Protein AF-A0A9Q3K900-F1 (afdb_monomer)

Secondary structure (DSSP, 8-state):
--HHHHHHHHHHHHHHHHHHHHHHHHHHHHHHHHHHHHHHHHHHTT---HHHHHHHHHHHHHGGGSS----TT-TT-PPPGGG--TT-HHHHHHHHHHHHTS-HHHHHHHHHH-GGG-

Solvent-accessible surface area (backbone atoms only — not comparable to full-atom values): 7081 Å² total; per-residue (Å²): 138,59,70,70,58,56,52,53,56,48,52,54,49,53,50,52,50,54,53,46,54,50,51,51,51,51,51,49,52,53,51,49,53,50,54,51,53,50,48,55,54,41,59,75,65,72,76,60,54,78,74,60,52,52,59,51,51,50,48,64,72,39,51,85,64,51,72,75,86,80,69,93,81,43,91,92,54,84,75,68,83,87,78,66,64,89,80,40,58,70,46,39,51,53,50,28,54,54,34,69,72,37,61,68,77,55,18,56,50,54,38,63,79,40,62,90,43,108

Organism: NCBI:txid1389203

Sequence (118 aa):
MKLNQFIADNTRKTELWKELTHKEDMYKLEVINLIQAFQHEYRNSQRCSNSKMNDIEQILNTLPRMSTPLNQNEGTRIPNPQVLDPDNTLLKNELSTSFHNLEPSMGQALLKEVPELK

Mean predicted aligned error: 10.36 Å

Nearest PDB structures (foldseek):
  6nhj-assembly1_2  TM=2.153E-01  e=3.612E+00  Murine cytomegalovirus (strain Smith)

Structure (mmCIF, N/CA/C/O backbone):
data_AF-A0A9Q3K900-F1
#
_entry.id   AF-A0A9Q3K900-F1
#
loop_
_atom_site.group_PDB
_atom_site.id
_atom_site.type_symbol
_atom_site.label_atom_id
_atom_site.label_alt_id
_atom_site.label_comp_id
_atom_site.label_asym_id
_atom_site.label_entity_id
_atom_site.label_seq_id
_atom_site.pdbx_PDB_ins_code
_atom_site.Cartn_x
_atom_site.Cartn_y
_atom_site.Cartn_z
_atom_site.occupancy
_atom_site.B_iso_or_equiv
_atom_site.auth_seq_id
_atom_site.auth_comp_id
_atom_site.auth_asym_id
_atom_site.auth_atom_id
_atom_site.pdbx_PDB_model_num
ATOM 1 N N . MET A 1 1 ? -27.722 6.375 29.182 1.00 58.91 1 MET A N 1
ATOM 2 C CA . MET A 1 1 ? -27.026 5.183 28.639 1.00 58.91 1 MET A CA 1
ATOM 3 C C . MET A 1 1 ? -26.423 4.403 29.808 1.00 58.91 1 MET A C 1
ATOM 5 O O . MET A 1 1 ? -25.967 5.049 30.742 1.00 58.91 1 MET A O 1
ATOM 9 N N . LYS A 1 2 ? -26.479 3.062 29.828 1.00 77.31 2 LYS A N 1
ATOM 10 C CA . LYS A 1 2 ? -25.957 2.236 30.942 1.00 77.31 2 LYS A CA 1
ATOM 11 C C . LYS A 1 2 ? -24.453 1.972 30.756 1.00 77.31 2 LYS A C 1
ATOM 13 O O . LYS A 1 2 ? -24.035 1.699 29.636 1.00 77.31 2 LYS A O 1
ATOM 18 N N . LEU A 1 3 ? -23.672 2.000 31.841 1.00 75.06 3 LEU A N 1
ATOM 19 C CA . LEU A 1 3 ? -22.210 1.790 31.858 1.00 75.06 3 LEU A CA 1
ATOM 20 C C . LEU A 1 3 ? -21.761 0.530 31.088 1.00 75.06 3 LEU A C 1
ATOM 22 O O . LEU A 1 3 ? -20.779 0.571 30.356 1.00 75.06 3 LEU A O 1
ATOM 26 N N . ASN A 1 4 ? -22.532 -0.557 31.172 1.00 77.50 4 ASN A N 1
ATOM 27 C CA . ASN A 1 4 ? -22.234 -1.812 30.473 1.00 77.50 4 ASN A CA 1
ATOM 28 C C . ASN A 1 4 ? -22.297 -1.687 28.941 1.00 77.50 4 ASN A C 1
ATOM 30 O O . ASN A 1 4 ? -21.507 -2.323 28.252 1.00 77.50 4 ASN A O 1
ATOM 34 N N . GLN A 1 5 ? -23.195 -0.849 28.408 1.00 69.81 5 GLN A N 1
ATOM 35 C CA . GLN A 1 5 ? -23.274 -0.593 26.965 1.00 69.81 5 GLN A CA 1
ATOM 36 C C . GLN A 1 5 ? -22.055 0.204 26.494 1.00 69.81 5 GLN A C 1
ATOM 38 O O . GLN A 1 5 ? -21.456 -0.123 25.480 1.00 69.81 5 GLN A O 1
ATOM 43 N N . PHE A 1 6 ? -21.642 1.203 27.278 1.00 71.12 6 PHE A N 1
ATOM 44 C CA . PHE A 1 6 ? -20.457 2.006 26.982 1.00 71.12 6 PHE A CA 1
ATOM 45 C C . PHE A 1 6 ? -19.176 1.159 26.956 1.00 71.12 6 PHE A C 1
ATOM 47 O O . PHE A 1 6 ? -18.359 1.310 26.052 1.00 71.12 6 PHE A O 1
ATOM 54 N N . ILE A 1 7 ? -19.006 0.246 27.917 1.00 73.50 7 ILE A N 1
ATOM 55 C CA . ILE A 1 7 ? -17.852 -0.664 27.952 1.00 73.50 7 ILE A CA 1
ATOM 56 C C . ILE A 1 7 ? -17.849 -1.576 26.717 1.00 73.50 7 ILE A C 1
ATOM 58 O O . ILE A 1 7 ? -16.835 -1.646 26.029 1.00 73.50 7 ILE A O 1
ATOM 62 N N . ALA A 1 8 ? -18.983 -2.208 26.394 1.00 76.12 8 ALA A N 1
ATOM 63 C CA . ALA A 1 8 ? -19.097 -3.096 25.235 1.00 76.12 8 ALA A CA 1
ATOM 64 C C . ALA A 1 8 ? -18.813 -2.375 23.903 1.00 76.12 8 ALA A C 1
ATOM 66 O O . ALA A 1 8 ? -18.070 -2.889 23.064 1.00 76.12 8 ALA A O 1
ATOM 67 N N . ASP A 1 9 ? -19.345 -1.161 23.730 1.00 75.19 9 ASP A N 1
ATOM 68 C CA . ASP A 1 9 ? -19.119 -0.350 22.530 1.00 75.19 9 ASP A CA 1
ATOM 69 C C . ASP A 1 9 ? -17.637 0.030 22.372 1.00 75.19 9 ASP A C 1
ATOM 71 O O . ASP A 1 9 ? -17.122 0.084 21.255 1.00 75.19 9 ASP A O 1
ATOM 75 N N . ASN A 1 10 ? -16.927 0.272 23.477 1.00 74.75 10 ASN A N 1
ATOM 76 C CA . ASN A 1 10 ? -15.504 0.606 23.452 1.00 74.75 10 ASN A CA 1
ATOM 77 C C . ASN A 1 10 ? -14.616 -0.609 23.184 1.00 74.75 10 ASN A C 1
ATOM 79 O O . ASN A 1 10 ? -13.691 -0.499 22.382 1.00 74.75 10 ASN A O 1
ATOM 83 N N . THR A 1 11 ? -14.916 -1.768 23.776 1.00 78.12 11 THR A N 1
ATOM 84 C CA . THR A 1 11 ? -14.196 -3.016 23.483 1.00 78.12 11 THR A CA 1
ATOM 85 C C . THR A 1 11 ? -14.265 -3.345 21.994 1.00 78.12 11 THR A C 1
ATOM 87 O O . THR A 1 11 ? -13.227 -3.534 21.362 1.00 78.12 11 THR A O 1
ATOM 90 N N . ARG A 1 12 ? -15.467 -3.292 21.406 1.00 78.25 12 ARG A N 1
ATOM 91 C CA . ARG A 1 12 ? -15.665 -3.556 19.975 1.00 78.25 12 ARG A CA 1
ATOM 92 C C . ARG A 1 12 ? -14.888 -2.582 19.090 1.00 78.25 12 ARG A C 1
ATOM 94 O O . ARG A 1 12 ? -14.314 -2.985 18.083 1.00 78.25 12 ARG A O 1
ATOM 101 N N . LYS A 1 13 ? -14.847 -1.297 19.457 1.00 72.31 13 LYS A N 1
ATOM 102 C CA . LYS A 1 13 ? -14.045 -0.296 18.735 1.00 72.31 13 LYS A CA 1
ATOM 103 C C . LYS A 1 13 ? -12.557 -0.624 18.788 1.00 72.31 13 LYS A C 1
ATOM 105 O O . LYS A 1 13 ? -11.892 -0.530 17.766 1.00 72.31 13 LYS A O 1
ATOM 110 N N . THR A 1 14 ? -12.034 -1.011 19.950 1.00 75.38 14 THR A N 1
ATOM 111 C CA . THR A 1 14 ? -10.622 -1.391 20.095 1.00 75.38 14 THR A CA 1
ATOM 112 C C . THR A 1 14 ? -10.265 -2.617 19.253 1.00 75.38 14 THR A C 1
ATOM 114 O O . THR A 1 14 ? -9.183 -2.653 18.674 1.00 75.38 14 THR A O 1
ATOM 117 N N . GLU A 1 15 ? -11.147 -3.611 19.161 1.00 79.88 15 GLU A N 1
ATOM 118 C CA . GLU A 1 15 ? -10.924 -4.791 18.315 1.00 79.88 15 GLU A CA 1
ATOM 119 C C . GLU A 1 15 ? -10.919 -4.438 16.826 1.00 79.88 15 GLU A C 1
ATOM 121 O O . GLU A 1 15 ? -9.992 -4.826 16.118 1.00 79.88 15 GLU A O 1
ATOM 126 N N . LEU A 1 16 ? -11.881 -3.626 16.377 1.00 77.19 16 LEU A N 1
ATOM 127 C CA . LEU A 1 16 ? -11.919 -3.123 15.001 1.00 77.19 16 LEU A CA 1
ATOM 128 C C . LEU A 1 16 ? -10.657 -2.327 14.654 1.00 77.19 16 LEU A C 1
ATOM 130 O O . LEU A 1 16 ? -10.095 -2.508 13.580 1.00 77.19 16 LEU A O 1
ATOM 134 N N . TRP A 1 17 ? -10.171 -1.497 15.579 1.00 74.31 17 TRP A N 1
ATOM 135 C CA . TRP A 1 17 ? -8.908 -0.779 15.413 1.00 74.31 17 TRP A CA 1
ATOM 136 C C . TRP A 1 17 ? -7.733 -1.723 15.165 1.00 74.31 17 TRP A C 1
ATOM 138 O O . TRP A 1 17 ? -6.988 -1.530 14.209 1.00 74.31 17 TRP A O 1
ATOM 148 N N . LYS A 1 18 ? -7.586 -2.765 15.991 1.00 73.81 18 LYS A N 1
ATOM 149 C CA . LYS A 1 18 ? -6.509 -3.751 15.831 1.00 73.81 18 LYS A CA 1
ATOM 150 C C . LYS A 1 18 ? -6.590 -4.475 14.490 1.00 73.81 18 LYS A C 1
ATOM 152 O O . LYS A 1 18 ? -5.561 -4.678 13.854 1.00 73.81 18 LYS A O 1
ATOM 157 N N . GLU A 1 19 ? -7.792 -4.863 14.070 1.00 80.44 19 GLU A N 1
ATOM 158 C CA . GLU A 1 19 ? -8.001 -5.550 12.794 1.00 80.44 19 GLU A CA 1
ATOM 159 C C . GLU A 1 19 ? -7.630 -4.658 11.602 1.00 80.44 19 GLU A C 1
ATOM 161 O O . GLU A 1 19 ? -6.968 -5.117 10.674 1.00 80.44 19 GLU A O 1
ATOM 166 N N . LEU A 1 20 ? -8.014 -3.380 11.634 1.00 75.56 20 LEU A N 1
ATOM 167 C CA . LEU A 1 20 ? -7.704 -2.437 10.562 1.00 75.56 20 LEU A CA 1
ATOM 168 C C . LEU A 1 20 ? -6.217 -2.102 10.492 1.00 75.56 20 LEU A C 1
ATOM 170 O O . LEU A 1 20 ? -5.648 -2.162 9.408 1.00 75.56 20 LEU A O 1
ATOM 174 N N . THR A 1 21 ? -5.567 -1.845 11.631 1.00 73.56 21 THR A N 1
ATOM 175 C CA . THR A 1 21 ? -4.109 -1.656 11.668 1.00 73.56 21 THR A CA 1
ATOM 176 C C . THR A 1 21 ? -3.390 -2.881 11.109 1.00 73.56 21 THR A C 1
ATOM 178 O O . THR A 1 21 ? -2.485 -2.743 10.295 1.00 73.56 21 THR A O 1
ATOM 181 N N . HIS A 1 22 ? -3.838 -4.088 11.464 1.00 81.44 22 HIS A N 1
ATOM 182 C CA . HIS A 1 22 ? -3.259 -5.309 10.914 1.00 81.44 22 HIS A CA 1
ATOM 183 C C . HIS A 1 22 ? -3.450 -5.422 9.393 1.00 81.44 22 HIS A C 1
ATOM 185 O O . HIS A 1 22 ? -2.510 -5.788 8.694 1.00 81.44 22 HIS A O 1
ATOM 191 N N . LYS A 1 23 ? -4.633 -5.088 8.859 1.00 81.00 23 LYS A N 1
ATOM 192 C CA . LYS A 1 23 ? -4.880 -5.074 7.404 1.00 81.00 23 LYS A CA 1
ATOM 193 C C . LYS A 1 23 ? -3.996 -4.063 6.677 1.00 81.00 23 LYS A C 1
ATOM 195 O O . LYS A 1 23 ? -3.459 -4.383 5.621 1.00 81.00 23 LYS A O 1
ATOM 200 N N . GLU A 1 24 ? -3.839 -2.868 7.236 1.00 80.00 24 GLU A N 1
ATOM 201 C CA . GLU A 1 24 ? -2.962 -1.828 6.694 1.00 80.00 24 GLU A CA 1
ATOM 202 C C . GLU A 1 24 ? -1.496 -2.296 6.674 1.00 80.00 24 GLU A C 1
ATOM 204 O O . GLU A 1 24 ? -0.827 -2.192 5.647 1.00 80.00 24 GLU A O 1
ATOM 209 N N . ASP A 1 25 ? -1.015 -2.893 7.769 1.00 81.31 25 ASP A N 1
ATOM 210 C CA . ASP A 1 25 ? 0.343 -3.438 7.867 1.00 81.31 25 ASP A CA 1
ATOM 211 C C . ASP A 1 25 ? 0.585 -4.581 6.872 1.00 81.31 25 ASP A C 1
ATOM 213 O O . ASP A 1 25 ? 1.630 -4.628 6.219 1.00 81.31 25 ASP A O 1
ATOM 217 N N . MET A 1 26 ? -0.387 -5.485 6.713 1.00 84.62 26 MET A N 1
ATOM 218 C CA . MET A 1 26 ? -0.310 -6.566 5.727 1.00 84.62 26 MET A CA 1
ATOM 219 C C . MET A 1 26 ? -0.226 -6.018 4.301 1.00 84.62 26 MET A C 1
ATOM 221 O O . MET A 1 26 ? 0.634 -6.448 3.534 1.00 84.62 26 MET A O 1
ATOM 225 N N . TYR A 1 27 ? -1.039 -5.013 3.970 1.00 82.50 27 TYR A N 1
ATOM 226 C CA . TYR A 1 27 ? -0.994 -4.364 2.662 1.00 82.50 27 TYR A CA 1
ATOM 227 C C . TYR A 1 27 ? 0.359 -3.675 2.405 1.00 82.50 27 TYR A C 1
ATOM 229 O O . TYR A 1 27 ? 0.934 -3.805 1.325 1.00 82.50 27 TYR A O 1
ATOM 237 N N . LYS A 1 28 ? 0.941 -3.006 3.410 1.00 82.50 28 LYS A N 1
ATOM 238 C CA . LYS A 1 28 ? 2.297 -2.434 3.295 1.00 82.50 28 LYS A CA 1
ATOM 239 C C . LYS A 1 28 ? 3.350 -3.500 3.031 1.00 82.50 28 LYS A C 1
ATOM 241 O O . LYS A 1 28 ? 4.219 -3.286 2.191 1.00 82.50 28 LYS A O 1
ATOM 246 N N . LEU A 1 29 ? 3.292 -4.631 3.734 1.00 83.12 29 LEU A N 1
ATOM 247 C CA . LEU A 1 29 ? 4.234 -5.734 3.531 1.00 83.12 29 LEU A CA 1
ATOM 248 C C . LEU A 1 29 ? 4.153 -6.287 2.105 1.00 83.12 29 LEU A C 1
ATOM 250 O O . LEU A 1 29 ? 5.189 -6.523 1.486 1.00 83.12 29 LEU A O 1
ATOM 254 N N . GLU A 1 30 ? 2.946 -6.449 1.565 1.00 85.12 30 GLU A N 1
ATOM 255 C CA . GLU A 1 30 ? 2.742 -6.883 0.180 1.00 85.12 30 GLU A CA 1
ATOM 256 C C . GLU A 1 30 ? 3.357 -5.896 -0.820 1.00 85.12 30 GLU A C 1
ATOM 258 O O . GLU A 1 30 ? 4.115 -6.301 -1.705 1.00 85.12 30 GLU A O 1
ATOM 263 N N . VAL A 1 31 ? 3.119 -4.594 -0.633 1.00 83.44 31 VAL A N 1
ATOM 264 C CA . VAL A 1 31 ? 3.687 -3.542 -1.489 1.00 83.44 31 VAL A CA 1
ATOM 265 C C . VAL A 1 31 ? 5.216 -3.483 -1.378 1.00 83.44 31 VAL A C 1
ATOM 267 O O . VAL A 1 31 ? 5.895 -3.358 -2.397 1.00 83.44 31 VAL A O 1
ATOM 270 N N . ILE A 1 32 ? 5.789 -3.625 -0.176 1.00 83.69 32 ILE A N 1
ATOM 271 C CA . ILE A 1 32 ? 7.248 -3.690 0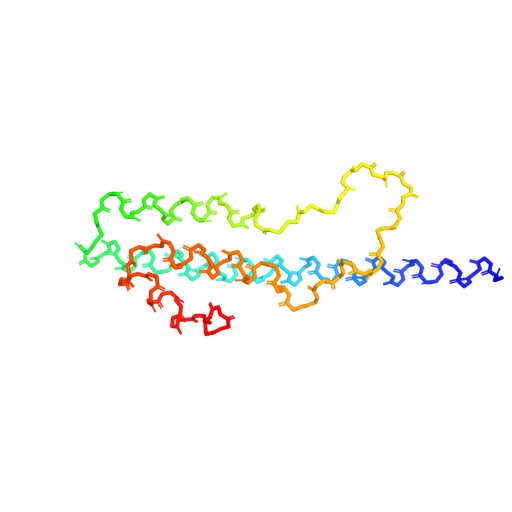.025 1.00 83.69 32 ILE A CA 1
ATOM 272 C C . ILE A 1 32 ? 7.838 -4.872 -0.743 1.00 83.69 32 ILE A C 1
ATOM 274 O O . ILE A 1 32 ? 8.802 -4.691 -1.489 1.00 83.69 32 ILE A O 1
ATOM 278 N N . ASN A 1 33 ? 7.255 -6.062 -0.589 1.00 82.88 33 ASN A N 1
ATOM 279 C CA . ASN A 1 33 ? 7.732 -7.268 -1.262 1.00 82.88 33 ASN A CA 1
ATOM 280 C C . ASN A 1 33 ? 7.689 -7.107 -2.786 1.00 82.88 33 ASN A C 1
ATOM 282 O O . ASN A 1 33 ? 8.640 -7.485 -3.472 1.00 82.88 33 ASN A O 1
ATOM 286 N N . LEU A 1 34 ? 6.625 -6.496 -3.315 1.00 85.38 34 LEU A N 1
ATOM 287 C CA . LEU A 1 34 ? 6.492 -6.213 -4.741 1.00 85.38 34 LEU A CA 1
ATOM 288 C C . LEU A 1 34 ? 7.576 -5.248 -5.236 1.00 85.38 34 LEU A C 1
ATOM 290 O O . LEU A 1 34 ? 8.252 -5.533 -6.224 1.00 85.38 34 LEU A O 1
ATOM 294 N N . ILE A 1 35 ? 7.776 -4.126 -4.541 1.00 82.62 35 ILE A N 1
ATOM 295 C CA . ILE A 1 35 ? 8.799 -3.138 -4.906 1.00 82.62 35 ILE A CA 1
ATOM 296 C C . ILE A 1 35 ? 10.197 -3.768 -4.842 1.00 82.62 35 ILE A C 1
ATOM 298 O O . ILE A 1 35 ? 11.015 -3.530 -5.728 1.00 82.62 35 ILE A O 1
ATOM 302 N N . GLN A 1 36 ? 10.479 -4.604 -3.840 1.00 82.56 36 GLN A N 1
ATOM 303 C CA . GLN A 1 36 ? 11.758 -5.309 -3.711 1.00 82.56 36 GLN A CA 1
ATOM 304 C C . GLN A 1 36 ? 11.983 -6.335 -4.831 1.00 82.56 36 GLN A C 1
ATOM 306 O O . GLN A 1 36 ? 13.081 -6.397 -5.391 1.00 82.56 36 GLN A O 1
ATOM 311 N N . ALA A 1 37 ? 10.957 -7.111 -5.196 1.00 81.94 37 ALA A N 1
ATOM 312 C CA . ALA A 1 37 ? 11.021 -8.033 -6.330 1.00 81.94 37 ALA A CA 1
ATOM 313 C C . ALA A 1 37 ? 11.304 -7.272 -7.634 1.00 81.94 37 ALA A C 1
ATOM 315 O O . ALA A 1 37 ? 12.221 -7.615 -8.384 1.00 81.94 37 ALA A O 1
ATOM 316 N N . PHE A 1 38 ? 10.596 -6.161 -7.837 1.00 79.81 38 PHE A N 1
ATOM 317 C CA . PHE A 1 38 ? 10.777 -5.280 -8.981 1.00 79.81 38 PHE A CA 1
ATOM 318 C C . PHE A 1 38 ? 12.187 -4.668 -9.033 1.00 79.81 38 PHE A C 1
ATOM 320 O O . PHE A 1 38 ? 12.838 -4.683 -10.079 1.00 79.81 38 PHE A O 1
ATOM 327 N N . GLN A 1 39 ? 12.707 -4.179 -7.901 1.00 74.50 39 GLN A N 1
ATOM 328 C CA . GLN A 1 39 ? 14.082 -3.684 -7.782 1.00 74.50 39 GLN A CA 1
ATOM 329 C C . GLN A 1 39 ? 15.109 -4.742 -8.182 1.00 74.50 39 GLN A C 1
ATOM 331 O O . GLN A 1 39 ? 16.067 -4.432 -8.895 1.00 74.50 39 GLN A O 1
ATOM 336 N N . HIS A 1 40 ? 14.932 -5.980 -7.719 1.00 78.06 40 HIS A N 1
ATOM 337 C CA . HIS A 1 40 ? 15.844 -7.076 -8.020 1.00 78.06 40 HIS A CA 1
ATOM 338 C C . HIS A 1 40 ? 15.874 -7.384 -9.526 1.00 78.06 40 HIS A C 1
ATOM 340 O O . HIS A 1 40 ? 16.953 -7.482 -10.115 1.00 78.06 40 HIS A O 1
ATOM 346 N N . GLU A 1 41 ? 14.713 -7.453 -10.180 1.00 74.56 41 GLU A N 1
ATOM 347 C CA . GLU A 1 41 ? 14.623 -7.658 -11.632 1.00 74.56 41 GLU A CA 1
ATOM 348 C C . GLU A 1 41 ? 15.228 -6.492 -12.428 1.00 74.56 41 GLU A C 1
ATOM 350 O O . GLU A 1 41 ? 16.046 -6.696 -13.332 1.00 74.56 41 GLU A O 1
ATOM 355 N N . TYR A 1 42 ? 14.904 -5.250 -12.057 1.00 72.00 42 TYR A N 1
ATOM 356 C CA . TYR A 1 42 ? 15.403 -4.063 -12.753 1.00 72.00 42 TYR A CA 1
ATOM 357 C C . TYR A 1 42 ? 16.914 -3.879 -12.595 1.00 72.00 42 TYR A C 1
ATOM 359 O O . TYR A 1 42 ? 17.587 -3.515 -13.565 1.00 72.00 42 TYR A O 1
ATOM 367 N N . ARG A 1 43 ? 17.472 -4.185 -11.417 1.00 69.31 43 ARG A N 1
ATOM 368 C CA . ARG A 1 43 ? 18.919 -4.150 -11.165 1.00 69.31 43 ARG A CA 1
ATOM 369 C C . ARG A 1 43 ? 19.665 -5.198 -11.992 1.00 69.31 43 ARG A C 1
ATOM 371 O O . ARG A 1 43 ? 20.701 -4.879 -12.572 1.00 69.31 43 ARG A O 1
ATOM 378 N N . ASN A 1 44 ? 19.120 -6.409 -12.108 1.00 68.31 44 ASN A N 1
ATOM 379 C CA . ASN A 1 44 ? 19.719 -7.482 -12.908 1.00 68.31 44 ASN A CA 1
ATOM 380 C C . ASN A 1 44 ? 19.630 -7.221 -14.421 1.00 68.31 44 ASN A C 1
ATOM 382 O O . ASN A 1 44 ? 20.475 -7.689 -15.179 1.00 68.31 44 ASN A O 1
ATOM 386 N N . SER A 1 45 ? 18.658 -6.421 -14.869 1.00 67.69 45 SER A N 1
ATOM 387 C CA . SER A 1 45 ? 18.475 -6.081 -16.288 1.00 67.69 45 SER A CA 1
ATOM 388 C C . SER A 1 45 ? 19.405 -4.978 -16.837 1.00 67.69 45 SER A C 1
ATOM 390 O O . SER A 1 45 ? 19.271 -4.611 -18.003 1.00 67.69 45 SER A O 1
ATOM 392 N N . GLN A 1 46 ? 20.321 -4.414 -16.030 1.00 61.53 46 GLN A N 1
ATOM 393 C CA . GLN A 1 46 ? 21.167 -3.244 -16.368 1.00 61.53 46 GLN A CA 1
ATOM 394 C C . GLN A 1 46 ? 20.401 -1.970 -16.800 1.00 61.53 46 GLN A C 1
ATOM 396 O O . GLN A 1 46 ? 20.998 -1.024 -17.313 1.00 61.53 46 GLN A O 1
ATOM 401 N N . ARG A 1 47 ? 19.082 -1.888 -16.575 1.00 61.06 47 ARG A N 1
ATOM 402 C CA . ARG A 1 47 ? 18.252 -0.733 -16.979 1.00 61.06 47 ARG A CA 1
ATOM 403 C C . ARG A 1 47 ? 18.163 0.387 -15.935 1.00 61.06 47 ARG A C 1
ATOM 405 O O . ARG A 1 47 ? 17.557 1.428 -16.199 1.00 61.06 47 ARG A O 1
ATOM 412 N N . CYS A 1 48 ? 18.773 0.200 -14.766 1.00 60.03 48 CYS A N 1
ATOM 413 C CA . CYS A 1 48 ? 18.676 1.127 -13.643 1.00 60.03 48 CYS A CA 1
ATOM 414 C C . CYS A 1 48 ? 19.974 1.937 -13.478 1.00 60.03 48 CYS A C 1
ATOM 416 O O . CYS A 1 48 ? 21.037 1.372 -13.231 1.00 60.03 48 CYS A O 1
ATOM 418 N N . SER A 1 49 ? 19.901 3.263 -13.616 1.00 63.78 49 SER A N 1
ATOM 419 C CA . SER A 1 49 ? 20.989 4.159 -13.211 1.00 63.78 49 SER A CA 1
ATOM 420 C C . SER A 1 49 ? 20.934 4.388 -11.697 1.00 63.78 49 SER A C 1
ATOM 422 O O . SER A 1 49 ? 19.853 4.378 -11.112 1.00 63.78 49 SER A O 1
ATOM 424 N N . ASN A 1 50 ? 22.078 4.647 -11.053 1.00 62.56 50 ASN A N 1
ATOM 425 C CA . ASN A 1 50 ? 22.161 4.847 -9.594 1.00 62.56 50 ASN A CA 1
ATOM 426 C C . ASN A 1 50 ? 21.168 5.899 -9.052 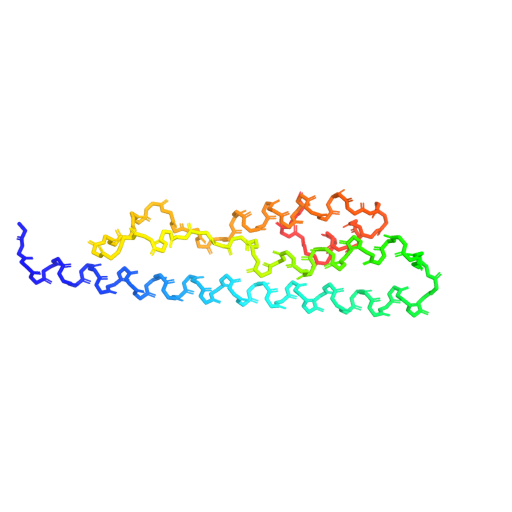1.00 62.56 50 ASN A C 1
ATOM 428 O O . ASN A 1 50 ? 20.676 5.755 -7.939 1.00 62.56 50 ASN A O 1
ATOM 432 N N . SER A 1 51 ? 20.825 6.919 -9.850 1.00 60.56 51 SER A N 1
ATOM 433 C CA . SER A 1 51 ? 19.821 7.932 -9.488 1.00 60.56 51 SER A CA 1
ATOM 434 C C . SER A 1 51 ? 18.407 7.357 -9.345 1.00 60.56 51 SER A C 1
ATOM 436 O O . SER A 1 51 ? 17.675 7.800 -8.474 1.00 60.56 51 SER A O 1
ATOM 438 N N . LYS A 1 52 ? 18.029 6.367 -10.164 1.00 66.12 52 LYS A N 1
ATOM 439 C CA . LYS A 1 52 ? 16.687 5.758 -10.161 1.00 66.12 52 LYS A CA 1
ATOM 440 C C . LYS A 1 52 ? 16.489 4.805 -8.984 1.00 66.12 52 LYS A C 1
ATOM 442 O O . LYS A 1 52 ? 15.377 4.647 -8.496 1.00 66.12 52 LYS A O 1
ATOM 447 N N . MET A 1 53 ? 17.569 4.176 -8.516 1.00 70.81 53 MET A N 1
ATOM 448 C CA . MET A 1 53 ? 17.531 3.294 -7.346 1.00 70.81 53 MET A CA 1
ATOM 449 C C . MET A 1 53 ? 17.243 4.081 -6.057 1.00 70.81 53 MET A C 1
ATOM 451 O O . MET A 1 53 ? 16.516 3.593 -5.197 1.00 70.81 53 MET A O 1
ATOM 455 N N . ASN A 1 54 ? 17.749 5.316 -5.968 1.00 77.31 54 ASN A N 1
ATOM 456 C CA . ASN A 1 54 ? 17.550 6.209 -4.825 1.00 77.31 54 ASN A CA 1
ATOM 457 C C . ASN A 1 54 ? 16.070 6.580 -4.616 1.00 77.31 54 ASN A C 1
ATOM 459 O O . ASN A 1 54 ? 15.601 6.616 -3.482 1.00 77.31 54 ASN A O 1
ATOM 463 N N . ASP A 1 55 ? 15.315 6.797 -5.697 1.00 75.62 55 ASP A N 1
ATOM 464 C CA . ASP A 1 55 ? 13.886 7.132 -5.609 1.00 75.62 55 ASP A CA 1
ATOM 465 C C . ASP A 1 55 ? 13.067 5.954 -5.052 1.00 75.62 55 ASP A C 1
ATOM 467 O O . ASP A 1 55 ? 12.173 6.136 -4.227 1.00 75.62 55 ASP A O 1
ATOM 471 N N . ILE A 1 56 ? 13.415 4.718 -5.430 1.00 76.69 56 ILE A N 1
ATOM 472 C CA . ILE A 1 56 ? 12.754 3.520 -4.898 1.00 76.69 56 ILE A CA 1
ATOM 473 C C . ILE A 1 56 ? 13.155 3.266 -3.440 1.00 76.69 56 ILE A C 1
ATOM 475 O O . ILE A 1 56 ? 12.313 2.906 -2.620 1.00 76.69 56 ILE A O 1
ATOM 479 N N . GLU A 1 57 ? 14.431 3.459 -3.097 1.00 78.50 57 GLU A N 1
ATOM 480 C CA . GLU A 1 57 ? 14.892 3.367 -1.708 1.00 78.50 57 GLU A CA 1
ATOM 481 C C . GLU A 1 57 ? 14.189 4.399 -0.821 1.00 78.50 57 GLU A C 1
ATOM 483 O O . GLU A 1 57 ? 13.806 4.074 0.302 1.00 78.50 57 GLU A O 1
ATOM 488 N N . GLN A 1 58 ? 13.933 5.615 -1.317 1.00 78.94 58 GLN A N 1
ATOM 489 C CA . GLN A 1 58 ? 13.106 6.587 -0.601 1.00 78.94 58 GLN A CA 1
ATOM 490 C C . GLN A 1 58 ? 11.681 6.076 -0.372 1.00 78.94 58 GLN A C 1
ATOM 492 O O . GLN A 1 58 ? 11.189 6.175 0.753 1.00 78.94 58 GLN A O 1
ATOM 497 N N . ILE A 1 59 ? 11.032 5.491 -1.382 1.00 80.56 59 ILE A N 1
ATOM 498 C CA . ILE A 1 59 ? 9.684 4.914 -1.237 1.00 80.56 59 ILE A CA 1
ATOM 499 C C . ILE A 1 59 ? 9.679 3.777 -0.206 1.00 80.56 59 ILE A C 1
ATOM 501 O O . ILE A 1 59 ? 8.870 3.791 0.715 1.00 80.56 59 ILE A O 1
ATOM 505 N N . LEU A 1 60 ? 10.625 2.839 -0.277 1.00 80.19 60 LEU A N 1
ATOM 506 C CA . LEU A 1 60 ? 10.742 1.747 0.699 1.00 80.19 60 LEU A CA 1
ATOM 507 C C . LEU A 1 60 ? 10.998 2.246 2.129 1.00 80.19 60 LEU A C 1
ATOM 509 O O . LEU A 1 60 ? 10.443 1.703 3.080 1.00 80.19 60 LEU A O 1
ATOM 513 N N . ASN A 1 61 ? 11.802 3.298 2.290 1.00 78.75 61 ASN A N 1
ATOM 514 C CA . ASN A 1 61 ? 12.093 3.893 3.597 1.00 78.75 61 ASN A CA 1
ATOM 515 C C . ASN A 1 61 ? 10.926 4.726 4.153 1.00 78.75 61 ASN A C 1
ATOM 517 O O . ASN A 1 61 ? 10.869 4.984 5.359 1.00 78.75 61 ASN A O 1
ATOM 521 N N . THR A 1 62 ? 10.010 5.168 3.289 1.00 76.75 62 THR A N 1
ATOM 522 C CA . THR A 1 62 ? 8.845 5.979 3.665 1.00 76.75 62 THR A CA 1
ATOM 523 C C . THR A 1 62 ? 7.570 5.157 3.801 1.00 76.75 62 THR A C 1
ATOM 525 O O . THR A 1 62 ? 6.719 5.556 4.584 1.00 76.75 62 THR A O 1
ATOM 528 N N . LEU A 1 63 ? 7.462 3.983 3.171 1.00 74.12 63 LEU A N 1
ATOM 529 C CA . LEU A 1 63 ? 6.290 3.101 3.249 1.00 74.12 63 LEU A CA 1
ATOM 530 C C . LEU A 1 63 ? 5.878 2.713 4.680 1.00 74.12 63 LEU A C 1
ATOM 532 O O . LEU A 1 63 ? 4.694 2.793 4.992 1.00 74.12 63 LEU A O 1
ATOM 536 N N . PRO A 1 64 ? 6.808 2.372 5.597 1.00 67.56 64 PRO A N 1
ATOM 537 C CA . PRO A 1 64 ? 6.460 2.120 6.998 1.00 67.56 64 PRO A CA 1
ATOM 538 C C . PRO A 1 64 ? 5.910 3.356 7.731 1.00 67.56 64 PRO A C 1
ATOM 540 O O . PRO A 1 64 ? 5.371 3.232 8.826 1.00 67.56 64 PRO A O 1
ATOM 543 N N . ARG A 1 65 ? 6.096 4.551 7.155 1.00 66.62 65 ARG A N 1
ATOM 544 C CA . ARG A 1 65 ? 5.642 5.851 7.671 1.00 66.62 65 ARG A CA 1
ATOM 545 C C . ARG A 1 65 ? 4.438 6.411 6.900 1.00 66.62 65 ARG A C 1
ATOM 547 O O . ARG A 1 65 ? 3.835 7.366 7.380 1.00 66.62 65 ARG A O 1
ATOM 554 N N . MET A 1 66 ? 4.112 5.849 5.733 1.00 69.00 66 MET A N 1
ATOM 555 C CA . MET A 1 66 ? 2.908 6.153 4.958 1.00 69.00 66 MET A CA 1
ATOM 556 C C . MET A 1 66 ? 1.726 5.516 5.671 1.00 69.00 66 MET A C 1
ATOM 558 O O . MET A 1 66 ? 1.716 4.301 5.835 1.00 69.00 66 MET A O 1
ATOM 562 N N . SER A 1 67 ? 0.781 6.340 6.127 1.00 58.41 67 SER A N 1
ATOM 563 C CA . SER A 1 67 ? -0.299 5.974 7.067 1.00 58.41 67 SER A CA 1
ATOM 564 C C . SER A 1 67 ? 0.250 5.262 8.330 1.00 58.41 67 SER A C 1
ATOM 566 O O . SER A 1 67 ? 0.754 4.157 8.320 1.00 58.41 67 SER A O 1
ATOM 568 N N . THR A 1 68 ? 0.408 5.897 9.481 1.00 57.38 68 THR A N 1
ATOM 569 C CA . THR A 1 68 ? -0.622 6.379 10.401 1.00 57.38 68 THR A CA 1
ATOM 570 C C . THR A 1 68 ? -0.012 7.519 11.225 1.00 57.38 68 THR A C 1
ATOM 572 O O . THR A 1 68 ? 1.122 7.410 11.696 1.00 57.38 68 THR A O 1
ATOM 575 N N . PRO A 1 69 ? -0.801 8.558 11.547 1.00 46.06 69 PRO A N 1
ATOM 576 C CA . PRO A 1 69 ? -0.797 9.016 12.926 1.00 46.06 69 PRO A CA 1
ATOM 577 C C .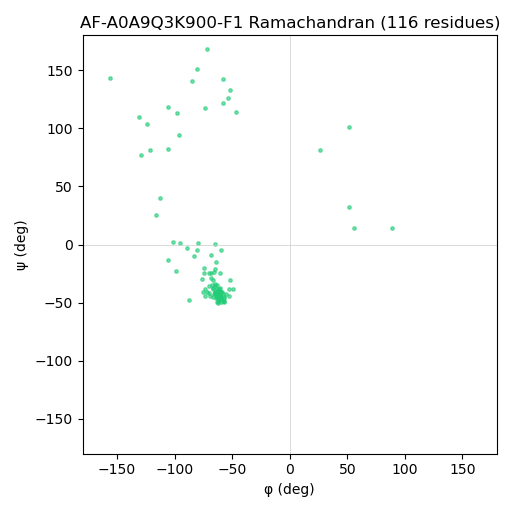 PRO A 1 69 ? -2.219 9.001 13.480 1.00 46.06 69 PRO A C 1
ATOM 579 O O . PRO A 1 69 ? -3.005 9.918 13.253 1.00 46.06 69 PRO A O 1
ATOM 582 N N . LEU A 1 70 ? -2.530 7.998 14.300 1.00 47.41 70 LEU A N 1
ATOM 583 C CA . LEU A 1 70 ? -3.555 8.162 15.321 1.00 47.41 70 LEU A CA 1
ATOM 584 C C . LEU A 1 70 ? -2.890 8.519 16.636 1.00 47.41 70 LEU A C 1
ATOM 586 O O . LEU A 1 70 ? -2.428 7.659 17.375 1.00 47.41 70 LEU A O 1
ATOM 590 N N . ASN A 1 71 ? -2.817 9.830 16.857 1.00 41.12 71 ASN A N 1
ATOM 591 C CA . ASN A 1 71 ? -2.710 10.498 18.147 1.00 41.12 71 ASN A CA 1
ATOM 592 C C . ASN A 1 71 ? -2.061 9.654 19.266 1.00 41.12 71 ASN A C 1
ATOM 594 O O . ASN A 1 71 ? -2.742 9.118 20.137 1.00 41.12 71 ASN A O 1
ATOM 598 N N . GLN A 1 72 ? -0.726 9.597 19.287 1.00 42.91 72 GLN A N 1
ATOM 599 C CA . GLN A 1 72 ? 0.037 9.069 20.427 1.00 42.91 72 GLN A CA 1
ATOM 600 C C . GLN A 1 72 ? -0.121 9.930 21.707 1.00 42.91 72 GLN A C 1
ATOM 602 O O . GLN A 1 72 ? 0.451 9.592 22.739 1.00 42.91 72 GLN A O 1
ATOM 607 N N . ASN A 1 73 ? -0.910 11.017 21.664 1.00 40.09 73 ASN A N 1
ATOM 608 C CA . ASN A 1 73 ? -1.050 12.018 22.725 1.00 40.09 73 ASN A CA 1
ATOM 609 C C . ASN A 1 73 ? -2.453 12.123 23.347 1.00 40.09 73 ASN A C 1
ATOM 611 O O . ASN A 1 73 ? -2.779 13.155 23.926 1.00 40.09 73 ASN A O 1
ATOM 615 N N . GLU A 1 74 ? -3.285 11.085 23.321 1.00 42.22 74 GLU A N 1
ATOM 616 C CA . GLU A 1 74 ? -4.431 11.039 24.240 1.00 42.22 74 GLU A CA 1
ATOM 617 C C . GLU A 1 74 ? -4.466 9.702 24.973 1.00 42.22 74 GLU A C 1
ATOM 619 O O . GLU A 1 74 ? -5.302 8.829 24.730 1.00 42.22 74 GLU A O 1
ATOM 624 N N . GLY A 1 75 ? -3.587 9.577 25.972 1.00 43.50 75 GLY A N 1
ATOM 625 C CA . GLY A 1 75 ? -3.953 8.808 27.151 1.00 43.50 75 GLY A CA 1
ATOM 626 C C . GLY A 1 75 ? -5.358 9.257 27.561 1.00 43.50 75 GLY A C 1
ATOM 627 O O 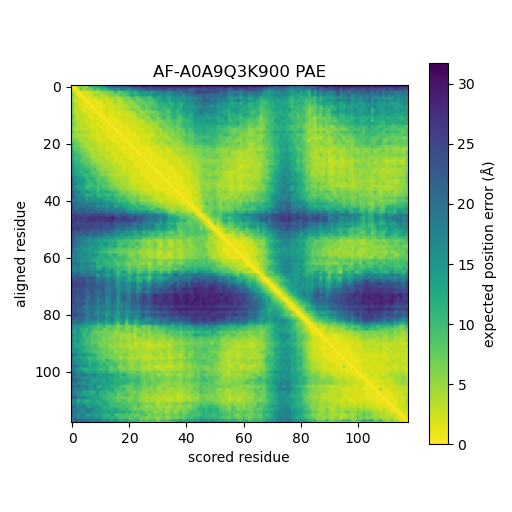. GLY A 1 75 ? -5.559 10.413 27.925 1.00 43.50 75 GLY A O 1
ATOM 628 N N . THR A 1 76 ? -6.333 8.353 27.461 1.00 44.28 76 THR A N 1
ATOM 629 C CA . THR A 1 76 ? -7.762 8.531 27.795 1.00 44.28 76 THR A CA 1
ATOM 630 C C . THR A 1 76 ? -8.744 9.049 26.727 1.00 44.28 76 THR A C 1
ATOM 632 O O . THR A 1 76 ? -9.888 9.327 27.090 1.00 44.28 76 THR A O 1
ATOM 635 N N . ARG A 1 77 ? -8.427 9.093 25.422 1.00 44.38 77 ARG A N 1
ATOM 636 C CA . ARG A 1 77 ? -9.474 9.351 24.407 1.00 44.38 77 ARG A CA 1
ATOM 637 C C . ARG A 1 77 ? -9.437 8.348 23.266 1.00 44.38 77 ARG A C 1
ATOM 639 O O . ARG A 1 77 ? -8.532 8.333 22.445 1.00 44.38 77 ARG A O 1
ATOM 646 N N . ILE A 1 78 ? -10.453 7.489 23.235 1.00 48.25 78 ILE A N 1
ATOM 647 C CA . ILE A 1 78 ? -10.701 6.570 22.124 1.00 48.25 78 ILE A CA 1
ATOM 648 C C . ILE A 1 78 ? -10.857 7.430 20.867 1.00 48.25 78 ILE A C 1
ATOM 650 O O . ILE A 1 78 ? -11.724 8.313 20.866 1.00 48.25 78 ILE A O 1
ATOM 654 N N . PRO A 1 79 ? -10.036 7.216 19.827 1.00 45.47 79 PRO A N 1
ATOM 655 C CA . PRO A 1 79 ? -10.117 8.026 18.632 1.00 45.47 79 PRO A CA 1
ATOM 656 C C . PRO A 1 79 ? -11.510 7.946 18.016 1.00 45.47 79 PRO A C 1
ATOM 658 O O . PRO A 1 79 ? -12.183 6.911 18.060 1.00 45.47 79 PRO A O 1
ATOM 661 N N . ASN A 1 80 ? -11.959 9.086 17.494 1.00 44.19 80 ASN A N 1
ATOM 662 C CA . ASN A 1 80 ? -13.268 9.234 16.881 1.00 44.19 80 ASN A CA 1
ATOM 663 C C . ASN A 1 80 ? -13.442 8.150 15.789 1.00 44.19 80 ASN A C 1
ATOM 665 O O . ASN A 1 80 ? -12.601 8.079 14.892 1.00 44.19 80 ASN A O 1
ATOM 669 N N . PRO A 1 81 ? -14.509 7.323 15.817 1.00 43.97 81 PRO A N 1
ATOM 670 C CA . PRO A 1 81 ? -14.734 6.231 14.855 1.00 43.97 81 PRO A CA 1
ATOM 671 C C . PRO A 1 81 ? -14.835 6.653 13.379 1.00 43.97 81 PRO A C 1
ATOM 673 O O . PRO A 1 81 ? -14.972 5.800 12.513 1.00 43.97 81 PRO A O 1
ATOM 676 N N . GLN A 1 82 ? -14.819 7.956 13.090 1.00 45.72 82 GLN A N 1
ATOM 677 C CA . GLN A 1 82 ? -14.913 8.525 11.744 1.00 45.72 82 GLN A CA 1
ATOM 678 C C . GLN A 1 82 ? -13.588 8.508 10.964 1.00 45.72 82 GLN A C 1
ATOM 680 O O . GLN A 1 82 ? -13.588 8.868 9.795 1.00 45.72 82 GLN A O 1
ATOM 685 N N . VAL A 1 83 ? -12.479 8.090 11.582 1.00 54.97 83 VAL A N 1
ATOM 686 C CA . VAL A 1 83 ? -11.169 7.952 10.914 1.00 54.97 83 VAL A CA 1
ATOM 687 C C . VAL A 1 83 ? -10.769 6.475 10.834 1.00 54.97 83 VAL A C 1
ATOM 689 O O . VAL A 1 83 ? -9.637 6.105 11.113 1.00 54.97 83 VAL A O 1
ATOM 692 N N . LEU A 1 84 ? -11.734 5.602 10.550 1.00 58.44 84 LEU A N 1
ATOM 693 C CA . LEU A 1 84 ? -11.470 4.206 10.210 1.00 58.44 84 LEU A CA 1
ATOM 694 C C . LEU A 1 84 ? -11.494 4.131 8.683 1.00 58.44 84 LEU A C 1
ATOM 696 O O . LEU A 1 84 ? -12.542 4.372 8.088 1.00 58.44 84 LEU A O 1
ATOM 700 N N . ASP A 1 85 ? -10.349 3.845 8.070 1.00 68.00 85 ASP A N 1
ATOM 701 C CA . ASP A 1 85 ? -10.205 3.681 6.621 1.00 68.00 85 ASP A CA 1
ATOM 702 C C . ASP A 1 85 ? -10.047 2.187 6.304 1.00 68.00 85 ASP A C 1
ATOM 704 O O . ASP A 1 85 ? -8.926 1.692 6.203 1.00 68.00 85 ASP A O 1
ATOM 708 N N . PRO A 1 86 ? -11.154 1.422 6.227 1.00 69.44 86 PRO A N 1
ATOM 709 C CA . PRO A 1 86 ? -11.094 -0.017 5.983 1.00 69.44 86 PRO A CA 1
ATOM 710 C C . PRO A 1 86 ? -10.530 -0.372 4.607 1.00 69.44 86 PRO A C 1
ATOM 712 O O . PRO A 1 86 ? -10.066 -1.494 4.414 1.00 69.44 86 PRO A O 1
ATOM 715 N N . ASP A 1 87 ? -10.575 0.578 3.675 1.00 76.00 87 ASP A N 1
ATOM 716 C CA . ASP A 1 87 ? -10.157 0.405 2.291 1.00 76.00 87 ASP A CA 1
ATOM 717 C C . ASP A 1 87 ? -8.705 0.858 2.057 1.00 76.00 87 ASP A C 1
ATOM 719 O O . ASP A 1 87 ? -8.207 0.762 0.932 1.00 76.00 87 ASP A O 1
ATOM 723 N N . ASN A 1 88 ? -8.012 1.322 3.110 1.00 75.25 88 ASN A N 1
ATOM 724 C CA . ASN A 1 88 ? -6.665 1.898 3.050 1.00 75.25 88 ASN A CA 1
ATOM 725 C C . ASN A 1 88 ? -6.551 3.012 1.990 1.00 75.25 88 ASN A C 1
ATOM 727 O O . ASN A 1 88 ? -5.508 3.180 1.358 1.00 75.25 88 ASN A O 1
ATOM 731 N N . THR A 1 89 ? -7.630 3.757 1.759 1.00 80.62 89 THR A N 1
ATOM 732 C CA . THR A 1 89 ? -7.746 4.818 0.755 1.00 80.62 89 THR A CA 1
ATOM 733 C C . THR A 1 89 ? -6.621 5.847 0.863 1.00 80.62 89 THR A C 1
ATOM 735 O O . THR A 1 89 ? -6.040 6.232 -0.152 1.00 80.62 89 THR A O 1
ATOM 738 N N . LEU A 1 90 ? -6.279 6.284 2.079 1.00 77.19 90 LEU A N 1
ATOM 739 C CA . LEU A 1 90 ? -5.198 7.248 2.307 1.00 77.19 90 LEU A CA 1
ATOM 740 C C . LEU A 1 90 ? -3.847 6.681 1.858 1.00 77.19 90 LEU A C 1
ATOM 742 O O . LEU A 1 90 ? -3.146 7.306 1.063 1.00 77.19 90 LEU A O 1
ATOM 746 N N . LEU A 1 91 ? -3.528 5.466 2.305 1.00 81.00 91 LEU A N 1
ATOM 747 C CA . LEU A 1 91 ? -2.303 4.761 1.943 1.00 81.00 91 LEU A CA 1
ATOM 748 C C . LEU A 1 91 ? -2.221 4.508 0.431 1.00 81.00 91 LEU A C 1
ATOM 750 O O . LEU A 1 91 ? -1.170 4.705 -0.174 1.00 81.00 91 LEU A O 1
ATOM 754 N N . LYS A 1 92 ? -3.333 4.124 -0.204 1.00 83.88 92 LYS A N 1
ATOM 755 C CA . LYS A 1 92 ? -3.411 3.931 -1.659 1.00 83.88 92 LYS A CA 1
ATOM 756 C C . LYS A 1 92 ? -3.147 5.234 -2.415 1.00 83.88 92 LYS A C 1
ATOM 758 O O . LYS A 1 92 ? -2.376 5.235 -3.370 1.00 83.88 92 LYS A O 1
ATOM 763 N N . ASN A 1 93 ? -3.701 6.357 -1.967 1.00 82.75 93 ASN A N 1
ATOM 764 C CA . ASN A 1 93 ? -3.451 7.659 -2.590 1.00 82.75 93 ASN A CA 1
ATOM 765 C C . ASN A 1 93 ? -1.984 8.105 -2.454 1.00 82.75 93 ASN A C 1
ATOM 767 O O . ASN A 1 93 ? -1.401 8.610 -3.419 1.00 82.75 93 ASN A O 1
ATOM 771 N N . GLU A 1 94 ? -1.372 7.898 -1.284 1.00 83.12 94 GLU A N 1
ATOM 772 C CA . GLU A 1 94 ? 0.051 8.182 -1.053 1.00 83.12 94 GLU A CA 1
ATOM 773 C C . GLU A 1 94 ? 0.941 7.326 -1.966 1.00 83.12 94 GLU A C 1
ATOM 775 O O . GLU A 1 94 ? 1.794 7.865 -2.672 1.00 83.12 94 GLU A O 1
ATOM 780 N N . LEU A 1 95 ? 0.682 6.016 -2.040 1.00 83.56 95 LEU A N 1
ATOM 781 C CA . LEU A 1 95 ? 1.416 5.093 -2.910 1.00 83.56 95 LEU A CA 1
ATOM 782 C C . LEU A 1 95 ? 1.241 5.415 -4.392 1.00 83.56 95 LEU A C 1
ATOM 784 O O . LEU A 1 95 ? 2.224 5.433 -5.132 1.00 83.56 95 LEU A O 1
ATOM 788 N N . SER A 1 96 ? 0.012 5.709 -4.823 1.00 85.50 96 SER A N 1
ATOM 789 C CA . SER A 1 96 ? -0.269 6.125 -6.196 1.00 85.50 96 SER A CA 1
ATOM 790 C C . SER A 1 96 ? 0.542 7.371 -6.546 1.00 85.50 96 SER A C 1
ATOM 792 O O . SER A 1 96 ? 1.261 7.382 -7.546 1.00 85.50 96 SER A O 1
ATOM 794 N N . THR A 1 97 ? 0.525 8.388 -5.683 1.00 84.88 97 THR A N 1
ATOM 795 C CA . THR A 1 97 ? 1.301 9.620 -5.883 1.00 84.88 97 THR A CA 1
ATOM 796 C C . THR A 1 97 ? 2.800 9.328 -5.963 1.00 84.88 97 THR A C 1
ATOM 798 O O . THR A 1 97 ? 3.480 9.801 -6.874 1.00 84.88 97 THR A O 1
ATOM 801 N N . SER A 1 98 ? 3.325 8.509 -5.048 1.00 84.12 98 SER A N 1
ATOM 802 C CA . SER A 1 98 ? 4.730 8.102 -5.054 1.00 84.12 98 SER A CA 1
ATOM 803 C C . SER A 1 98 ? 5.120 7.358 -6.331 1.00 84.12 98 SER A C 1
ATOM 805 O O . SER A 1 98 ? 6.177 7.644 -6.885 1.00 84.12 98 SER A O 1
ATOM 807 N N . PHE A 1 99 ? 4.276 6.459 -6.843 1.00 86.12 99 PHE A N 1
ATOM 808 C CA . PHE A 1 99 ? 4.558 5.711 -8.072 1.00 86.12 99 PHE A CA 1
ATOM 809 C C . PHE A 1 99 ? 4.503 6.590 -9.322 1.00 86.12 99 PHE A C 1
ATOM 811 O O . PHE A 1 99 ? 5.320 6.409 -10.222 1.00 86.12 99 PHE A O 1
ATOM 818 N N . HIS A 1 100 ? 3.607 7.576 -9.371 1.00 85.00 100 HIS A N 1
ATOM 819 C CA . HIS A 1 100 ? 3.558 8.554 -10.462 1.00 85.00 100 HIS A CA 1
ATOM 820 C C . HIS A 1 100 ? 4.770 9.500 -10.482 1.00 85.00 100 HIS A C 1
ATOM 822 O O . HIS A 1 100 ? 5.123 10.007 -11.546 1.00 85.00 100 HIS A O 1
ATOM 828 N N . ASN A 1 101 ? 5.425 9.708 -9.335 1.00 84.12 101 ASN A N 1
ATOM 829 C CA . ASN A 1 101 ? 6.643 10.515 -9.219 1.00 84.12 101 ASN A CA 1
ATOM 830 C C . ASN A 1 101 ? 7.928 9.749 -9.576 1.00 84.12 101 ASN A C 1
ATOM 832 O O . ASN A 1 101 ? 8.991 10.361 -9.687 1.00 84.12 101 ASN A O 1
ATOM 836 N N . LEU A 1 102 ? 7.852 8.427 -9.757 1.00 80.56 102 LEU A N 1
ATOM 837 C CA . LEU A 1 102 ? 8.966 7.638 -10.275 1.00 80.56 102 LEU A CA 1
ATOM 838 C C . LEU A 1 102 ? 9.184 7.904 -11.768 1.00 80.56 102 LEU A C 1
ATOM 840 O O . LEU A 1 102 ? 8.343 8.464 -12.471 1.00 80.56 102 LEU A O 1
ATOM 844 N N . GLU A 1 103 ? 10.317 7.432 -12.287 1.00 80.50 103 GLU A N 1
ATOM 845 C CA . GLU A 1 103 ? 10.562 7.425 -13.728 1.00 80.50 103 GLU A CA 1
ATOM 846 C C . GLU A 1 103 ? 9.390 6.749 -14.480 1.00 80.50 103 GLU A C 1
ATOM 848 O O . GLU A 1 103 ? 8.988 5.650 -14.081 1.00 80.50 103 GLU A O 1
ATOM 853 N N . PRO A 1 104 ? 8.854 7.329 -15.577 1.00 80.44 104 PRO A N 1
ATOM 854 C CA . PRO A 1 104 ? 7.619 6.847 -16.196 1.00 80.44 104 PRO A CA 1
ATOM 855 C C . PRO A 1 104 ? 7.588 5.356 -16.537 1.00 80.44 104 PRO A C 1
ATOM 857 O O . PRO A 1 104 ? 6.554 4.721 -16.353 1.00 80.44 104 PRO A O 1
ATOM 860 N N . SER A 1 105 ? 8.695 4.766 -17.005 1.00 78.81 105 SER A N 1
ATOM 861 C CA . SER A 1 105 ? 8.718 3.335 -17.347 1.00 78.81 105 SER A CA 1
ATOM 862 C C . SER A 1 105 ? 8.593 2.425 -16.120 1.00 78.81 105 SER A C 1
ATOM 864 O O . SER A 1 105 ? 8.046 1.328 -16.217 1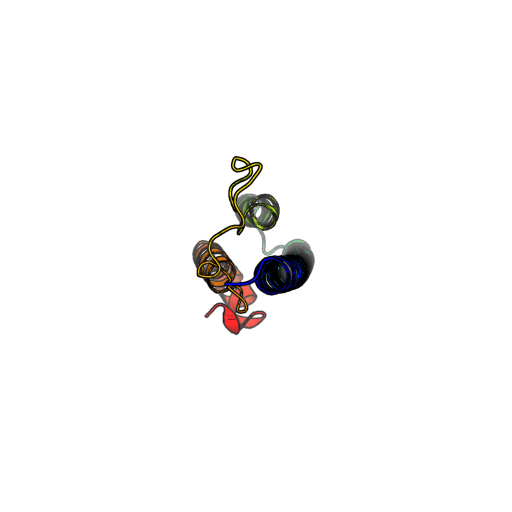.00 78.81 105 SER A O 1
ATOM 866 N N . MET A 1 106 ? 9.065 2.897 -14.968 1.00 76.81 106 MET A N 1
ATOM 867 C CA . MET A 1 10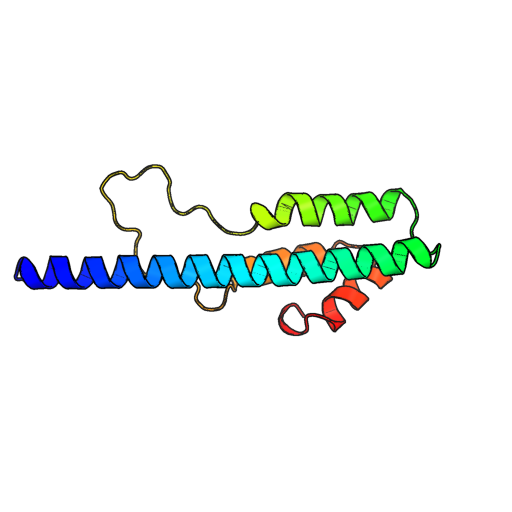6 ? 9.051 2.191 -13.695 1.00 76.81 106 MET A CA 1
ATOM 868 C C . MET A 1 106 ? 7.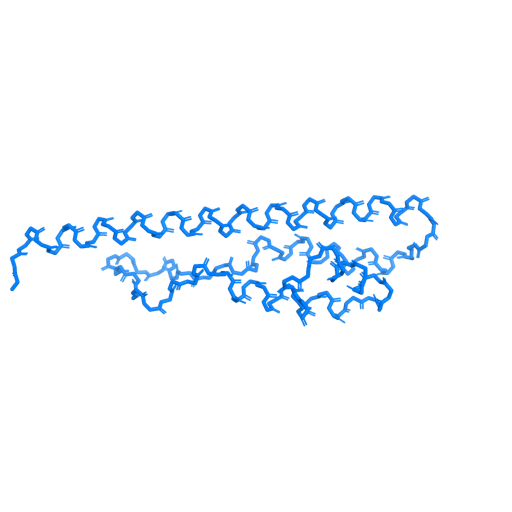745 2.422 -12.940 1.00 76.81 106 MET A C 1
ATOM 870 O O . MET A 1 106 ? 7.109 1.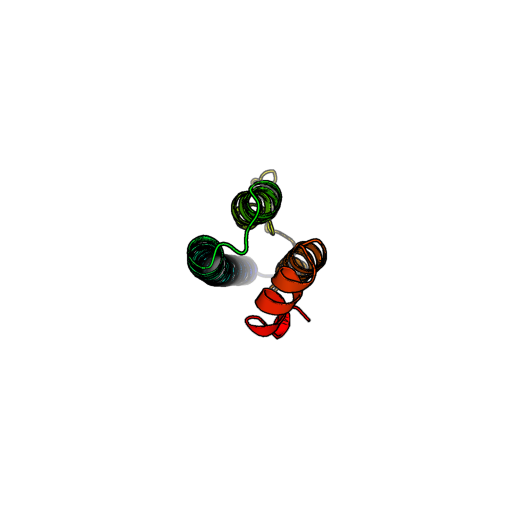457 -12.526 1.00 76.81 106 MET A O 1
ATOM 874 N N . GLY A 1 107 ? 7.302 3.678 -12.835 1.00 82.50 107 GLY A N 1
ATOM 875 C CA . GLY A 1 107 ? 6.015 4.025 -12.234 1.00 82.50 107 GLY A CA 1
ATOM 876 C C . GLY A 1 107 ? 4.859 3.309 -12.930 1.00 82.50 107 GLY A C 1
ATOM 877 O O . GLY A 1 107 ? 4.047 2.660 -12.281 1.00 82.50 107 GLY A O 1
ATOM 878 N N . GLN A 1 108 ? 4.842 3.307 -14.269 1.00 82.50 108 GLN A N 1
ATOM 879 C CA . GLN A 1 108 ? 3.818 2.596 -15.044 1.00 82.50 108 GLN A CA 1
ATOM 880 C C . GLN A 1 108 ? 3.889 1.074 -14.899 1.00 82.50 108 GLN A C 1
ATOM 882 O O . GLN A 1 108 ? 2.865 0.406 -15.027 1.00 82.50 108 GLN A O 1
ATOM 887 N N . ALA A 1 109 ? 5.073 0.504 -14.672 1.00 81.75 109 ALA A N 1
ATOM 888 C CA . ALA A 1 109 ? 5.203 -0.930 -14.453 1.00 81.75 109 ALA A CA 1
ATOM 889 C C . ALA A 1 109 ? 4.687 -1.325 -13.059 1.00 81.75 109 ALA A C 1
ATOM 891 O O . ALA A 1 109 ? 3.877 -2.240 -12.961 1.00 81.75 109 ALA A O 1
ATOM 892 N N . LEU A 1 110 ? 5.031 -0.570 -12.012 1.00 81.81 110 LEU A N 1
ATOM 893 C CA . LEU A 1 110 ? 4.504 -0.781 -10.658 1.00 81.81 110 LEU A CA 1
ATOM 894 C C . LEU A 1 110 ? 2.981 -0.575 -10.584 1.00 81.81 110 LEU A C 1
ATOM 896 O O . LEU A 1 110 ? 2.275 -1.386 -9.991 1.00 81.81 110 LEU A O 1
ATOM 900 N N . LEU A 1 111 ? 2.447 0.448 -11.260 1.00 85.25 111 LEU A N 1
ATOM 901 C CA . LEU A 1 111 ? 1.000 0.687 -11.350 1.00 85.25 111 LEU A CA 1
ATOM 902 C C . LEU A 1 111 ? 0.254 -0.416 -12.118 1.00 85.25 111 LEU A C 1
ATOM 904 O O . LEU A 1 111 ? -0.947 -0.588 -11.930 1.00 85.25 111 LEU A O 1
ATOM 908 N N . LYS A 1 112 ? 0.918 -1.168 -13.007 1.00 84.88 112 LYS A N 1
ATOM 909 C CA . LYS A 1 112 ? 0.298 -2.330 -13.669 1.00 84.88 112 LYS A CA 1
ATOM 910 C C . LYS A 1 112 ? 0.149 -3.519 -12.727 1.00 84.88 112 LYS A C 1
ATOM 912 O O . LYS A 1 112 ? -0.882 -4.180 -12.807 1.00 84.88 112 LYS A O 1
ATOM 917 N N . GLU A 1 113 ? 1.135 -3.744 -11.865 1.00 80.88 113 GLU A N 1
ATOM 918 C CA . GLU A 1 113 ? 1.132 -4.830 -10.879 1.00 80.88 113 GLU A CA 1
ATOM 919 C C . GLU A 1 113 ? 0.190 -4.547 -9.698 1.00 80.88 113 GLU A C 1
ATOM 921 O O . GLU A 1 113 ? -0.328 -5.482 -9.094 1.00 80.88 113 GLU A O 1
ATOM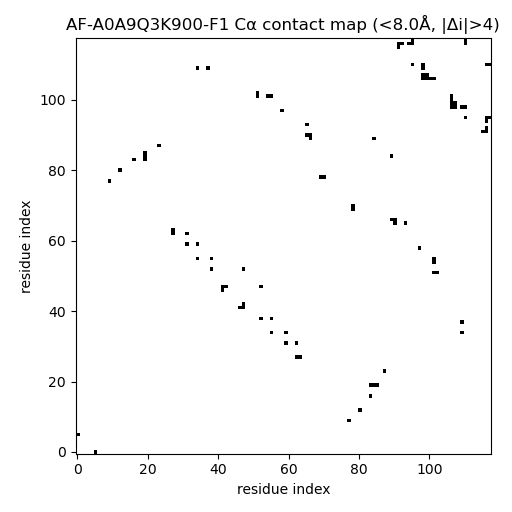 926 N N . VAL A 1 114 ? -0.104 -3.269 -9.412 1.00 80.69 114 VAL A N 1
ATOM 927 C CA . VAL A 1 114 ? -1.103 -2.861 -8.407 1.00 80.69 114 VAL A CA 1
ATOM 928 C C . VAL A 1 114 ? -2.204 -2.006 -9.050 1.00 80.69 114 VAL A C 1
ATOM 930 O O . VAL A 1 114 ? -2.177 -0.776 -8.956 1.00 80.69 114 VAL A O 1
ATOM 933 N N . PRO A 1 115 ? -3.205 -2.625 -9.711 1.00 74.31 115 PRO A N 1
ATOM 934 C CA . PRO A 1 115 ? -4.245 -1.900 -10.443 1.00 74.31 115 PRO A CA 1
ATOM 935 C C . PRO A 1 115 ? -5.080 -0.953 -9.577 1.00 74.31 115 PRO A C 1
ATOM 937 O O . PRO A 1 115 ? -5.627 0.011 -10.099 1.00 74.31 115 PRO A O 1
ATOM 940 N N . GLU A 1 116 ? -5.166 -1.218 -8.273 1.00 76.81 116 GLU A N 1
ATOM 941 C CA . GLU A 1 116 ? -5.911 -0.410 -7.300 1.00 76.81 116 GLU A CA 1
ATOM 942 C C . GLU A 1 116 ? -5.296 0.977 -7.044 1.00 76.81 116 GLU A C 1
ATOM 944 O O . GLU A 1 116 ? -5.909 1.798 -6.367 1.00 76.81 116 GLU A O 1
ATOM 949 N N . LEU A 1 117 ? -4.089 1.234 -7.560 1.00 75.19 117 LEU A N 1
ATOM 950 C CA . LEU A 1 117 ? -3.369 2.503 -7.428 1.00 75.19 117 LEU A CA 1
ATOM 951 C C . LEU A 1 117 ? -3.444 3.385 -8.688 1.00 75.19 117 LEU A C 1
ATOM 953 O O . LEU A 1 117 ? -2.802 4.437 -8.722 1.00 75.19 117 LEU A O 1
ATOM 957 N N . LYS A 1 118 ? -4.166 2.951 -9.729 1.00 70.12 118 LYS A N 1
ATOM 958 C CA . LYS A 1 118 ? -4.381 3.709 -10.974 1.00 70.12 118 LYS A CA 1
ATOM 959 C C . LYS A 1 118 ? -5.509 4.721 -10.836 1.00 70.12 118 LYS A C 1
ATOM 961 O O . LYS A 1 118 ? -5.330 5.828 -11.386 1.00 70.12 118 LYS A O 1
#

Radius of gyration: 18.6 Å; Cα contacts (8 Å, |Δi|>4): 51; chains: 1; bounding box: 49×20×49 Å

Foldseek 3Di:
DDPVVVVVVLVVLVVLVVVQVVVLVVVLVVLLVVLVVLVVVCVVVPNDDPVLVVLSVVVNVCSVVQDDDDPPPDPPDDPDPPPRDSPCVSSLQVVLVSLVPHDVVRSVVSCVVVVSSD

pLDDT: mean 72.34, std 12.49, range [40.09, 86.12]